Protein AF-A0A9X9XGT4-F1 (afdb_monomer_lite)

Organism: NCBI:txid1346889

Foldseek 3Di:
DDDDDPPPPPPPPPQPPLDDCPVLVVLLVVLLVFFDCVDPLNVLLVVLLVVLRVLSVCLCVPLVVVLLVLLCVLCVVLVHHRDPGDCSLVVSVVSCVVPVVSCVVCVVSNVVSVVSVVVSVVSNVSSVVSSVSSSVSSNVGHTDD

Secondary structure (DSSP, 8-state):
---------------------HHHHHHHHHHHTTB-TTSHHHHHHHHHHHHHHHHHHHIIIIIIHHHHHHHHHHHHHTTPPP-SSS-HHHHHHHHHHH-HHHHHHHHHHHHHHHHHHHHHHHHHHHHHHHHHHHHHHHHTSPBP-

Radius of gyration: 21.87 Å; chains: 1; bounding box: 45×56×58 Å

Structure (mmCIF, N/CA/C/O backbone):
data_AF-A0A9X9XGT4-F1
#
_entry.id   AF-A0A9X9XGT4-F1
#
loop_
_atom_site.group_PDB
_atom_site.id
_atom_site.type_symbol
_atom_site.label_atom_id
_atom_site.label_alt_id
_atom_site.label_comp_id
_atom_site.label_asym_id
_atom_site.label_entity_id
_atom_site.label_seq_id
_atom_site.pdbx_PDB_ins_code
_atom_site.Cartn_x
_atom_site.Cartn_y
_atom_site.Cartn_z
_atom_site.occupancy
_atom_site.B_iso_or_equiv
_atom_site.auth_seq_id
_atom_site.auth_comp_id
_atom_site.auth_asym_id
_atom_site.auth_atom_id
_atom_site.pdbx_PDB_model_num
ATOM 1 N N . MET A 1 1 ? 15.028 -49.772 -14.591 1.00 36.41 1 MET A N 1
ATOM 2 C CA . MET A 1 1 ? 15.408 -48.370 -14.890 1.00 36.41 1 MET A CA 1
ATOM 3 C C . MET A 1 1 ? 14.173 -47.518 -14.612 1.00 36.41 1 MET A C 1
ATOM 5 O O . MET A 1 1 ? 13.187 -47.740 -15.287 1.00 36.41 1 MET A O 1
ATOM 9 N N . ARG A 1 2 ? 14.030 -46.801 -13.481 1.00 37.19 2 ARG A N 1
ATOM 10 C CA . ARG A 1 2 ? 14.696 -45.523 -13.116 1.00 37.19 2 ARG A CA 1
ATOM 11 C C . ARG A 1 2 ? 14.614 -44.549 -14.298 1.00 37.19 2 ARG A C 1
ATOM 13 O O . ARG A 1 2 ? 15.338 -44.771 -15.25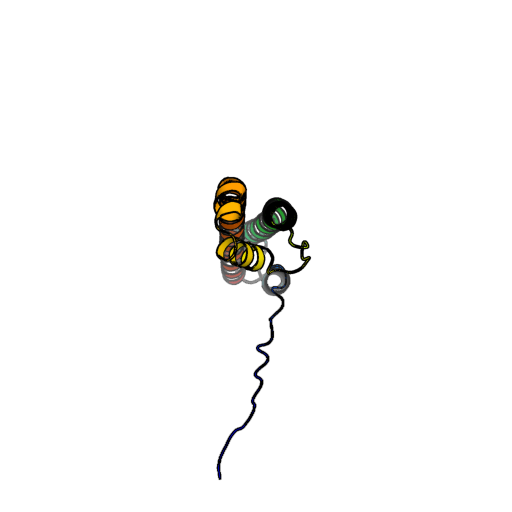6 1.00 37.19 2 ARG A O 1
ATOM 20 N N . ILE A 1 3 ? 13.670 -43.600 -14.330 1.00 43.81 3 ILE A N 1
ATOM 21 C CA . ILE A 1 3 ? 13.773 -42.176 -13.885 1.00 43.81 3 ILE A CA 1
ATOM 22 C C . ILE A 1 3 ? 12.860 -41.407 -14.887 1.00 43.81 3 ILE A C 1
ATOM 24 O O . ILE A 1 3 ? 12.838 -41.804 -16.042 1.00 43.81 3 ILE A O 1
ATOM 28 N N . LEU A 1 4 ? 12.072 -40.361 -14.628 1.00 42.94 4 LEU A N 1
ATOM 29 C CA . LEU A 1 4 ? 11.841 -39.505 -13.476 1.00 42.94 4 LEU A CA 1
ATOM 30 C C . LEU A 1 4 ? 10.400 -38.958 -13.552 1.00 42.94 4 LEU A C 1
ATOM 32 O O . LEU A 1 4 ? 9.879 -38.643 -14.619 1.00 42.94 4 LEU A O 1
ATOM 36 N N . LEU A 1 5 ? 9.827 -38.802 -12.371 1.00 45.22 5 LEU A N 1
ATOM 37 C CA . LEU A 1 5 ? 8.665 -38.011 -12.002 1.00 45.22 5 LEU A CA 1
ATOM 38 C C . LEU A 1 5 ? 8.818 -36.557 -12.519 1.00 45.22 5 LEU A C 1
ATOM 40 O O . LEU A 1 5 ? 9.689 -35.834 -12.040 1.00 45.22 5 LEU A O 1
ATOM 44 N N . ALA A 1 6 ? 7.990 -36.107 -13.465 1.00 43.81 6 ALA A N 1
ATOM 45 C CA . ALA A 1 6 ? 7.871 -34.684 -13.793 1.00 43.81 6 ALA A CA 1
ATOM 46 C C . ALA A 1 6 ? 6.763 -34.071 -12.929 1.00 43.81 6 ALA A C 1
ATOM 48 O O . ALA A 1 6 ? 5.636 -33.856 -13.370 1.00 43.81 6 ALA A O 1
ATOM 49 N N . VAL A 1 7 ? 7.093 -33.826 -11.659 1.00 42.88 7 VAL A N 1
ATOM 50 C CA . VAL A 1 7 ? 6.334 -32.906 -10.811 1.00 42.88 7 VAL A CA 1
ATOM 51 C C . VAL A 1 7 ? 6.603 -31.506 -11.350 1.00 42.88 7 VAL A C 1
ATOM 53 O O . VAL A 1 7 ? 7.543 -30.835 -10.933 1.00 42.88 7 VAL A O 1
ATOM 56 N N . LEU A 1 8 ? 5.788 -31.060 -12.305 1.00 42.78 8 LEU A N 1
ATOM 57 C CA . LEU A 1 8 ? 5.610 -29.631 -12.519 1.00 42.78 8 LEU A CA 1
ATOM 58 C C . LEU A 1 8 ? 4.807 -29.104 -11.329 1.00 42.78 8 LEU A C 1
ATOM 60 O O . LEU A 1 8 ? 3.582 -29.021 -11.355 1.00 42.78 8 LEU A O 1
ATOM 64 N N . MET A 1 9 ? 5.530 -28.758 -10.263 1.00 39.59 9 MET A N 1
ATOM 65 C CA . MET A 1 9 ? 5.089 -27.723 -9.343 1.00 39.59 9 MET A CA 1
ATOM 66 C C . MET A 1 9 ? 5.044 -26.416 -10.131 1.00 39.59 9 MET A C 1
ATOM 68 O O . MET A 1 9 ? 5.988 -25.630 -10.131 1.00 39.59 9 MET A O 1
ATOM 72 N N . SER A 1 10 ? 3.934 -26.180 -10.822 1.00 37.47 10 SER A N 1
ATOM 73 C CA . SER A 1 10 ? 3.464 -24.826 -11.061 1.00 37.47 10 SER A CA 1
ATOM 74 C C . SER A 1 10 ? 3.192 -24.231 -9.685 1.00 37.47 10 SER A C 1
ATOM 76 O O . SER A 1 10 ? 2.110 -24.415 -9.125 1.00 37.47 10 SER A O 1
ATOM 78 N N . LEU A 1 11 ? 4.224 -23.591 -9.116 1.00 40.91 11 LEU A N 1
ATOM 79 C CA . LEU A 1 11 ? 4.059 -22.640 -8.030 1.00 40.91 11 LEU A CA 1
ATOM 80 C C . LEU A 1 11 ? 2.880 -21.766 -8.426 1.00 40.91 11 LEU A C 1
ATOM 82 O O . LEU A 1 11 ? 2.917 -21.099 -9.462 1.00 40.91 11 LEU A O 1
ATOM 86 N N . ALA A 1 12 ? 1.828 -21.826 -7.617 1.00 37.16 12 ALA A N 1
ATOM 87 C CA . ALA A 1 12 ? 0.769 -20.853 -7.656 1.00 37.16 12 ALA A CA 1
ATOM 88 C C . ALA A 1 12 ? 1.449 -19.484 -7.602 1.00 37.16 12 ALA A C 1
ATOM 90 O O . ALA A 1 12 ? 2.007 -19.096 -6.574 1.00 37.16 12 ALA A O 1
ATOM 91 N N . ALA A 1 13 ? 1.457 -18.782 -8.733 1.00 36.50 13 ALA A N 1
ATOM 92 C CA . ALA A 1 13 ? 1.607 -17.347 -8.738 1.00 36.50 13 ALA A CA 1
ATOM 93 C C . ALA A 1 13 ? 0.392 -16.851 -7.961 1.00 36.50 13 ALA A C 1
ATOM 95 O O . ALA A 1 13 ? -0.686 -16.689 -8.530 1.00 36.50 13 ALA A O 1
ATOM 96 N N . VAL A 1 14 ? 0.539 -16.748 -6.636 1.00 36.25 14 VAL A N 1
ATOM 97 C CA . VAL A 1 14 ? -0.423 -16.055 -5.794 1.00 36.25 14 VAL A CA 1
ATOM 98 C C . VAL A 1 14 ? -0.548 -14.700 -6.467 1.00 36.25 14 VAL A C 1
ATOM 100 O O . VAL A 1 14 ? 0.472 -14.008 -6.586 1.00 36.25 14 VAL A O 1
ATOM 103 N N . PRO A 1 15 ? -1.721 -14.349 -7.026 1.00 37.28 15 PRO A N 1
ATOM 104 C CA . PRO A 1 15 ? -1.895 -12.993 -7.481 1.00 37.28 15 PRO A CA 1
ATOM 105 C C . PRO A 1 15 ? -1.577 -12.161 -6.248 1.00 37.28 15 PRO A C 1
ATOM 107 O O . PRO A 1 15 ? -2.169 -12.382 -5.191 1.00 37.28 15 PRO A O 1
ATOM 110 N N . ALA A 1 16 ? -0.582 -11.282 -6.349 1.00 45.34 16 ALA A N 1
ATOM 111 C CA . ALA A 1 16 ? -0.457 -10.189 -5.409 1.00 45.34 16 ALA A CA 1
ATOM 112 C C . ALA A 1 16 ? -1.728 -9.363 -5.621 1.00 45.34 16 ALA A C 1
ATOM 114 O O . ALA A 1 16 ? -1.760 -8.442 -6.437 1.00 45.34 16 ALA A O 1
ATOM 115 N N . LEU A 1 17 ? -2.819 -9.819 -4.995 1.00 46.31 17 LEU A N 1
ATOM 116 C CA . LEU A 1 17 ? -3.983 -9.016 -4.711 1.00 46.31 17 LEU A CA 1
ATOM 117 C C . LEU A 1 17 ? -3.383 -7.756 -4.110 1.00 46.31 17 LEU A C 1
ATOM 119 O O . LEU A 1 17 ? -2.529 -7.848 -3.223 1.00 46.31 17 LEU A O 1
ATOM 123 N N . ALA A 1 18 ? -3.715 -6.616 -4.711 1.00 58.84 18 ALA A N 1
ATOM 124 C CA . ALA A 1 18 ? -3.396 -5.327 -4.128 1.00 58.84 18 ALA A CA 1
ATOM 125 C C . ALA A 1 18 ? -3.689 -5.436 -2.627 1.00 58.84 18 ALA A C 1
ATOM 127 O O . ALA A 1 18 ? -4.733 -5.981 -2.259 1.00 58.84 18 ALA A O 1
ATOM 128 N N . HIS A 1 19 ? -2.699 -5.107 -1.797 1.00 68.44 19 HIS A N 1
ATOM 129 C CA . HIS A 1 19 ? -2.842 -5.244 -0.357 1.00 68.44 19 HIS A CA 1
ATOM 130 C C . HIS A 1 19 ? -4.081 -4.439 0.028 1.00 68.44 19 HIS A C 1
ATOM 132 O O . HIS A 1 19 ? -4.121 -3.243 -0.223 1.00 68.44 19 HIS A O 1
ATOM 138 N N . ASP A 1 20 ? -5.104 -5.087 0.579 1.00 79.44 20 ASP A N 1
ATOM 139 C CA . ASP A 1 20 ? -6.283 -4.405 1.096 1.00 79.44 20 ASP A CA 1
ATOM 140 C C . ASP A 1 20 ? -6.482 -4.770 2.567 1.00 79.44 20 ASP A C 1
ATOM 142 O O . ASP A 1 20 ? -6.004 -5.798 3.041 1.00 79.44 20 ASP A O 1
ATOM 146 N N . PHE A 1 21 ? -7.151 -3.889 3.309 1.00 91.44 21 PHE A N 1
ATOM 147 C CA . PHE A 1 21 ? -7.435 -4.109 4.727 1.00 91.44 21 PHE A CA 1
ATOM 148 C C . PHE A 1 21 ? -8.813 -4.731 4.962 1.00 91.44 21 PHE A C 1
ATOM 150 O O . PHE A 1 21 ? -9.383 -4.564 6.040 1.00 91.44 21 PHE A O 1
ATOM 157 N N . VAL A 1 22 ? -9.417 -5.403 3.975 1.00 91.69 22 VAL A N 1
ATOM 158 C CA . VAL A 1 22 ? -10.810 -5.871 4.099 1.00 91.69 22 VAL A CA 1
ATOM 159 C C . VAL A 1 22 ? -10.964 -6.830 5.284 1.00 91.69 22 VAL A C 1
ATOM 161 O O . VAL A 1 22 ? -11.906 -6.699 6.073 1.00 91.69 22 VAL A O 1
ATOM 164 N N . ALA A 1 23 ? -10.020 -7.757 5.455 1.00 92.06 23 ALA A N 1
ATOM 165 C CA . ALA A 1 23 ? -10.032 -8.713 6.559 1.00 92.06 23 ALA A CA 1
ATOM 166 C C . ALA A 1 23 ? -9.797 -8.032 7.920 1.00 92.06 23 ALA A C 1
ATOM 168 O O . ALA A 1 23 ? -10.507 -8.307 8.893 1.00 92.06 23 ALA A O 1
ATOM 169 N N . GLU A 1 24 ? -8.835 -7.114 7.994 1.00 95.00 24 GLU A N 1
ATOM 170 C CA . GLU A 1 24 ? -8.488 -6.359 9.196 1.00 95.00 24 GLU A CA 1
ATOM 171 C C . GLU A 1 24 ? -9.630 -5.444 9.633 1.00 95.00 24 GLU A C 1
ATOM 173 O O . GLU A 1 24 ? -9.943 -5.387 10.820 1.00 95.00 24 GLU A O 1
ATOM 178 N N . ILE A 1 25 ? -10.301 -4.779 8.691 1.00 95.06 25 ILE A N 1
ATOM 179 C CA . ILE A 1 25 ? -11.468 -3.931 8.955 1.00 95.06 25 ILE A CA 1
ATOM 180 C C . ILE A 1 25 ? -12.632 -4.779 9.466 1.00 95.06 25 ILE A C 1
ATOM 182 O O . ILE A 1 25 ? -13.283 -4.404 10.444 1.00 95.06 25 ILE A O 1
ATOM 186 N N . ALA A 1 26 ? -12.891 -5.940 8.855 1.00 96.38 26 ALA A N 1
ATOM 187 C CA . ALA A 1 26 ? -13.925 -6.854 9.334 1.00 96.38 26 ALA A CA 1
ATOM 188 C C . ALA A 1 26 ? -13.648 -7.292 10.782 1.00 96.38 26 ALA A C 1
ATOM 190 O O . ALA A 1 26 ? -14.539 -7.216 11.634 1.00 96.38 26 ALA A O 1
ATOM 191 N N . ARG A 1 27 ? -12.397 -7.661 11.088 1.00 96.62 27 ARG A N 1
ATOM 192 C CA . ARG A 1 27 ? -11.961 -8.007 12.447 1.00 96.62 27 ARG A CA 1
ATOM 193 C C . ARG A 1 27 ? -12.086 -6.824 13.408 1.00 96.62 27 ARG A C 1
ATOM 195 O O . ARG A 1 27 ? -12.603 -6.991 14.511 1.00 96.62 27 ARG A O 1
ATOM 202 N N . PHE A 1 28 ? -11.655 -5.634 12.997 1.00 97.44 28 PHE A N 1
ATOM 203 C CA . PHE A 1 28 ? -11.761 -4.414 13.793 1.00 97.44 28 PHE A CA 1
ATOM 204 C C . PHE A 1 28 ? -13.216 -4.153 14.186 1.00 97.44 28 PHE A C 1
ATOM 206 O O . PHE A 1 28 ? -13.516 -3.975 15.365 1.00 97.44 28 PHE A O 1
ATOM 213 N N . ASN A 1 29 ? -14.133 -4.209 13.217 1.00 96.31 29 ASN A N 1
ATOM 214 C CA . ASN A 1 29 ? -15.563 -3.992 13.434 1.00 96.31 29 ASN A CA 1
ATOM 215 C C . ASN A 1 29 ? -16.181 -5.059 14.343 1.00 96.31 29 ASN A C 1
ATOM 217 O O . ASN A 1 29 ? -16.993 -4.738 15.214 1.00 96.31 29 ASN A O 1
ATOM 221 N N . GLN A 1 30 ? -15.770 -6.319 14.181 1.00 97.00 30 GLN A N 1
ATOM 222 C CA . GLN A 1 30 ? -16.205 -7.412 15.043 1.00 97.00 30 GLN A CA 1
ATOM 223 C C . GLN A 1 30 ? -15.806 -7.171 16.506 1.00 97.00 30 GLN A C 1
ATOM 225 O O . GLN A 1 30 ? -16.634 -7.336 17.401 1.00 97.00 30 GLN A O 1
ATOM 230 N N . ILE A 1 31 ? -14.561 -6.759 16.760 1.00 96.56 31 ILE A N 1
ATOM 231 C CA . ILE A 1 31 ? -14.079 -6.475 18.119 1.00 96.56 31 ILE A CA 1
ATOM 232 C C . ILE A 1 31 ? -14.779 -5.231 18.668 1.00 96.56 31 ILE A C 1
ATOM 234 O O . ILE A 1 31 ? -15.296 -5.262 19.782 1.00 96.56 31 ILE A O 1
ATOM 238 N N . ALA A 1 32 ? -14.858 -4.164 17.871 1.00 95.06 32 ALA A N 1
ATOM 239 C CA . ALA A 1 32 ? -15.490 -2.900 18.234 1.00 95.06 32 ALA A CA 1
ATOM 240 C C . ALA A 1 32 ? -16.942 -3.075 18.719 1.00 95.06 32 ALA A C 1
ATOM 242 O O . ALA A 1 32 ? -17.369 -2.382 19.641 1.00 95.06 32 ALA A O 1
ATOM 243 N N . ALA A 1 33 ? -17.692 -4.039 18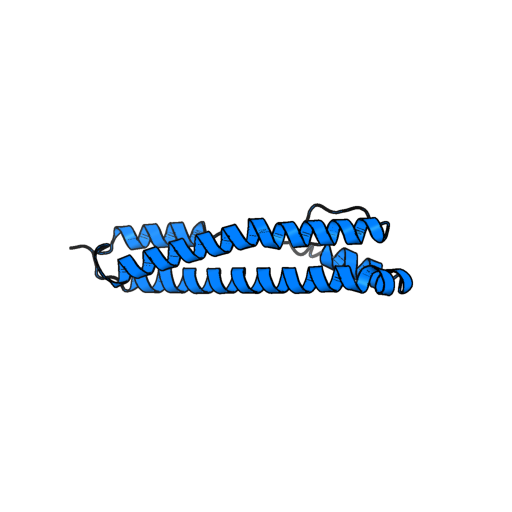.173 1.00 95.94 33 ALA A N 1
ATOM 244 C CA . ALA A 1 33 ? -19.064 -4.320 18.598 1.00 95.94 33 ALA A CA 1
ATOM 245 C C . ALA A 1 33 ? -19.193 -4.666 20.099 1.00 95.94 33 ALA A C 1
ATOM 247 O O . ALA A 1 33 ? -20.210 -4.334 20.718 1.00 95.94 33 ALA A O 1
ATOM 248 N N . ALA A 1 34 ? -18.160 -5.282 20.684 1.00 95.56 34 ALA A N 1
ATOM 249 C CA . ALA A 1 34 ? -18.120 -5.735 22.077 1.00 95.56 34 ALA A CA 1
ATOM 250 C C . ALA A 1 34 ? -17.382 -4.774 23.033 1.00 95.56 34 ALA A C 1
ATOM 252 O O . ALA A 1 34 ? -17.226 -5.076 24.220 1.00 95.56 34 ALA A O 1
ATOM 253 N N . ARG A 1 35 ? -16.906 -3.624 22.542 1.00 95.88 35 ARG A N 1
ATOM 254 C CA . ARG A 1 35 ? -16.046 -2.697 23.294 1.00 95.88 35 ARG A CA 1
ATOM 255 C C . ARG A 1 35 ? -16.734 -1.363 23.554 1.00 95.88 35 ARG A C 1
ATOM 257 O O . ARG A 1 35 ? -17.646 -0.960 22.833 1.00 95.88 35 ARG A O 1
ATOM 264 N N . ASP A 1 36 ? -16.288 -0.666 24.593 1.00 95.50 36 ASP A N 1
ATOM 265 C CA . ASP A 1 36 ? -16.679 0.718 24.837 1.00 95.50 36 ASP A CA 1
ATOM 266 C C . ASP A 1 36 ? -15.959 1.648 23.850 1.00 95.50 36 ASP A C 1
ATOM 268 O O . ASP A 1 36 ? -14.780 1.984 24.004 1.00 95.50 36 ASP A O 1
ATOM 272 N N . LEU A 1 37 ? -16.703 2.077 22.831 1.00 93.50 37 LEU A N 1
ATOM 273 C CA . LEU A 1 37 ? -16.218 2.945 21.757 1.00 93.50 37 LEU A CA 1
ATOM 274 C C . LEU A 1 37 ? -15.944 4.386 22.196 1.00 93.50 37 LEU A C 1
ATOM 276 O O . LEU A 1 37 ? -15.381 5.153 21.419 1.00 93.50 37 LEU A O 1
ATOM 280 N N . THR A 1 38 ? -16.332 4.758 23.417 1.00 94.25 38 THR A N 1
ATOM 281 C CA . THR A 1 38 ? -16.035 6.078 23.988 1.00 94.25 38 THR A CA 1
ATOM 282 C C . THR A 1 38 ? -14.709 6.103 24.745 1.00 94.25 38 THR A C 1
ATOM 284 O O . THR A 1 38 ? -14.185 7.178 25.038 1.00 94.25 38 THR A O 1
ATOM 287 N N . SER A 1 39 ? -14.129 4.928 25.020 1.00 96.38 39 SER A N 1
ATOM 288 C CA . SER A 1 39 ? -12.812 4.822 25.641 1.00 96.38 39 SER A CA 1
ATOM 289 C C . SER A 1 39 ? -11.723 5.450 24.768 1.00 96.38 39 SER A C 1
ATOM 291 O O . SER A 1 39 ? -11.759 5.382 23.536 1.00 96.38 39 SER A O 1
ATOM 293 N N . GLN A 1 40 ? -10.702 6.022 25.411 1.00 96.50 40 GLN A N 1
ATOM 294 C CA . GLN A 1 40 ? -9.567 6.620 24.706 1.00 96.50 40 GLN A CA 1
ATOM 295 C C . GLN A 1 40 ? -8.889 5.605 23.773 1.00 96.50 40 GLN A C 1
ATOM 297 O O . GLN A 1 40 ? -8.510 5.960 22.661 1.00 96.50 40 GLN A O 1
ATOM 302 N N . GLN A 1 41 ? -8.786 4.342 24.195 1.00 95.50 41 GLN A N 1
ATOM 303 C CA . GLN A 1 41 ? -8.231 3.249 23.400 1.00 95.50 41 GLN A CA 1
ATOM 304 C C . GLN A 1 41 ? -9.039 3.018 22.121 1.00 95.50 41 GLN A C 1
ATOM 306 O O . GLN A 1 41 ? -8.455 2.983 21.043 1.00 95.50 41 GLN A O 1
ATOM 311 N N . ALA A 1 42 ? -10.369 2.915 22.212 1.00 96.19 42 ALA A N 1
ATOM 312 C CA . ALA A 1 42 ? -11.213 2.678 21.043 1.00 96.19 42 ALA A CA 1
ATOM 313 C C . ALA A 1 42 ? -11.227 3.872 20.073 1.00 96.19 42 ALA A C 1
ATOM 315 O O . ALA A 1 42 ? -11.198 3.677 18.856 1.00 96.19 42 ALA A O 1
ATOM 316 N N . VAL A 1 43 ? -11.213 5.103 20.595 1.00 97.38 43 VAL A N 1
ATOM 317 C CA . VAL A 1 43 ? -11.114 6.318 19.771 1.00 97.38 43 VAL A CA 1
ATOM 318 C C . VAL A 1 43 ? -9.780 6.359 19.025 1.00 97.38 43 VAL A C 1
ATOM 320 O O . VAL A 1 43 ? -9.765 6.574 17.813 1.00 97.38 43 VAL A O 1
ATOM 323 N N . GLN A 1 44 ? -8.663 6.108 19.715 1.00 97.44 44 GLN A N 1
ATOM 324 C CA . GLN A 1 44 ? -7.343 6.074 19.078 1.00 97.44 44 GLN A CA 1
ATOM 325 C C . GLN A 1 44 ? -7.240 4.944 18.056 1.00 97.44 44 GLN A C 1
ATOM 327 O O . GLN A 1 44 ? -6.795 5.190 16.939 1.00 97.44 44 GLN A O 1
ATOM 332 N N . ALA A 1 45 ? -7.733 3.748 18.388 1.00 97.38 45 ALA A N 1
ATOM 333 C CA . ALA A 1 45 ? -7.776 2.605 17.483 1.00 97.38 45 ALA A CA 1
ATOM 334 C C . ALA A 1 45 ? -8.490 2.944 16.167 1.00 97.38 45 ALA A C 1
ATOM 336 O O . ALA A 1 45 ? -7.996 2.639 15.082 1.00 97.38 45 ALA A O 1
ATOM 337 N N . ARG A 1 46 ? -9.636 3.628 16.255 1.00 96.94 46 ARG A N 1
ATOM 338 C CA . ARG A 1 46 ? -10.408 4.041 15.083 1.00 96.94 46 ARG A CA 1
ATOM 339 C C . ARG A 1 46 ? -9.663 5.070 14.236 1.00 96.94 46 ARG A C 1
ATOM 341 O O . ARG A 1 46 ? -9.558 4.880 13.030 1.00 96.94 46 ARG A O 1
ATOM 348 N N . ILE A 1 47 ? -9.097 6.105 14.857 1.00 97.50 47 ILE A N 1
ATOM 349 C CA . ILE A 1 47 ? -8.296 7.117 14.147 1.00 97.50 47 ILE A CA 1
ATOM 350 C C . ILE A 1 47 ? -7.112 6.459 13.427 1.00 97.50 47 ILE A C 1
ATOM 352 O O . ILE A 1 47 ? -6.805 6.806 12.287 1.00 97.50 47 ILE A O 1
ATOM 356 N N . LEU A 1 48 ? -6.437 5.512 14.080 1.00 96.94 48 LEU A N 1
ATOM 357 C CA . LEU A 1 48 ? -5.287 4.814 13.510 1.00 96.94 48 LEU A CA 1
ATOM 358 C C . LEU A 1 48 ? -5.691 3.926 12.322 1.00 96.94 48 LEU A C 1
ATOM 360 O O . LEU A 1 48 ? -5.014 3.952 11.297 1.00 96.94 48 LEU A O 1
ATOM 364 N N . SER A 1 49 ? -6.819 3.215 12.432 1.00 97.12 49 SER A N 1
ATOM 365 C CA . SER A 1 49 ? -7.395 2.416 11.342 1.00 97.12 49 SER A CA 1
ATOM 366 C C . SER A 1 49 ? -7.792 3.279 10.139 1.00 97.12 49 SER A C 1
ATOM 368 O O . SER A 1 49 ? -7.433 2.955 9.008 1.00 97.12 49 SER A O 1
ATOM 370 N N . GLU A 1 50 ? -8.468 4.409 10.366 1.00 95.75 50 GLU A N 1
ATOM 371 C CA . GLU A 1 50 ? -8.858 5.351 9.305 1.00 95.75 50 GLU A CA 1
ATOM 372 C C . GLU A 1 50 ? -7.624 5.944 8.601 1.00 95.75 50 GLU A C 1
ATOM 374 O O . GLU A 1 50 ? -7.578 6.029 7.374 1.00 95.75 50 GLU A O 1
ATOM 379 N N . ARG A 1 51 ? -6.576 6.295 9.360 1.00 95.00 51 ARG A N 1
ATOM 380 C CA . ARG A 1 51 ? -5.305 6.780 8.794 1.00 95.00 51 ARG A CA 1
ATOM 381 C C . ARG A 1 51 ? -4.579 5.715 7.982 1.00 95.00 51 ARG A C 1
ATOM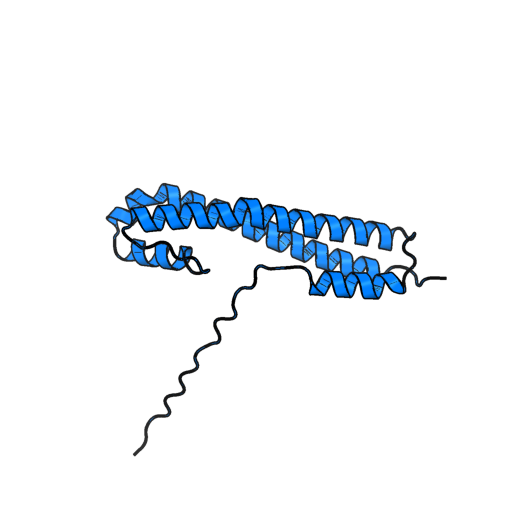 383 O O . ARG A 1 51 ? -4.055 6.043 6.924 1.00 95.00 51 ARG A O 1
ATOM 390 N N . ALA A 1 52 ? -4.535 4.475 8.468 1.00 95.38 52 ALA A N 1
ATOM 391 C CA . ALA A 1 52 ? -3.917 3.366 7.747 1.00 95.38 52 ALA A CA 1
ATOM 392 C C . ALA A 1 52 ? -4.604 3.139 6.392 1.00 95.38 52 ALA A C 1
ATOM 394 O O . ALA A 1 52 ? -3.928 3.035 5.374 1.00 95.38 52 ALA A O 1
ATOM 395 N N . GLN A 1 53 ? -5.941 3.141 6.369 1.00 93.81 53 GLN A N 1
ATOM 396 C CA . GLN A 1 53 ? -6.722 3.009 5.135 1.00 93.81 53 GLN A CA 1
ATOM 397 C C . GLN A 1 53 ? -6.433 4.151 4.150 1.00 93.81 53 GLN A C 1
ATOM 399 O O . GLN A 1 53 ? -6.135 3.894 2.987 1.00 93.81 53 GLN A O 1
ATOM 404 N N . ALA A 1 54 ? -6.452 5.401 4.623 1.00 92.12 54 ALA A N 1
ATOM 405 C CA . ALA A 1 54 ? -6.202 6.564 3.773 1.00 92.12 54 ALA A CA 1
ATOM 406 C C . ALA A 1 54 ? -4.768 6.603 3.209 1.00 92.12 54 ALA A C 1
ATOM 408 O O . ALA A 1 54 ? -4.565 6.977 2.053 1.00 92.12 54 ALA A O 1
ATOM 409 N N . GLU A 1 55 ? -3.763 6.223 4.007 1.00 91.50 55 GLU A N 1
ATOM 410 C CA . GLU A 1 55 ? -2.369 6.158 3.549 1.00 91.50 55 GLU A CA 1
ATOM 411 C C . GLU A 1 55 ? -2.174 5.090 2.470 1.00 91.50 55 GLU A C 1
ATOM 413 O O . GLU A 1 55 ? -1.522 5.368 1.459 1.00 91.50 55 GLU A O 1
ATOM 418 N N . LEU A 1 56 ? -2.777 3.912 2.646 1.00 90.88 56 LEU A N 1
ATOM 419 C CA . LEU A 1 56 ? -2.719 2.834 1.665 1.00 90.88 56 LEU A CA 1
ATOM 420 C C . LEU A 1 56 ? -3.419 3.228 0.358 1.00 90.88 56 LEU A C 1
ATOM 422 O O . LEU A 1 56 ? -2.806 3.147 -0.705 1.00 90.88 56 LEU A O 1
ATOM 426 N N . GLU A 1 57 ? -4.640 3.765 0.424 1.00 89.75 57 GLU A N 1
ATOM 427 C CA . GLU A 1 57 ? -5.380 4.226 -0.760 1.00 89.75 57 GLU A CA 1
ATOM 428 C C . GLU A 1 57 ? -4.604 5.307 -1.533 1.00 89.75 57 GLU A C 1
ATOM 430 O O . GLU A 1 57 ? -4.507 5.283 -2.769 1.00 89.75 57 GLU A O 1
ATOM 435 N N . GLN A 1 58 ? -3.985 6.249 -0.811 1.00 87.06 58 GLN A N 1
ATOM 436 C CA . GLN A 1 58 ? -3.133 7.265 -1.417 1.00 87.06 58 GLN A CA 1
ATOM 437 C C . GLN A 1 58 ? -1.891 6.645 -2.077 1.00 87.06 58 GLN A C 1
ATOM 439 O O . GLN A 1 58 ? -1.511 7.069 -3.177 1.00 87.06 58 GLN A O 1
ATOM 444 N N . ALA A 1 59 ? -1.242 5.679 -1.422 1.00 87.38 59 ALA A N 1
ATOM 445 C CA . ALA A 1 59 ? -0.060 5.002 -1.944 1.00 87.38 59 ALA A CA 1
ATOM 446 C C . ALA A 1 59 ? -0.387 4.219 -3.224 1.00 87.38 59 ALA A C 1
ATOM 448 O O . ALA A 1 59 ? 0.331 4.343 -4.221 1.00 87.38 59 ALA A O 1
ATOM 449 N N . GLU A 1 60 ? -1.500 3.488 -3.242 1.00 86.69 60 GLU A N 1
ATOM 450 C CA . GLU A 1 60 ? -1.958 2.740 -4.413 1.00 86.69 60 GLU A CA 1
ATOM 451 C C . GLU A 1 60 ? -2.333 3.664 -5.574 1.00 86.69 60 GLU A C 1
ATOM 453 O O . GLU A 1 60 ? -1.860 3.497 -6.702 1.00 86.69 60 GLU A O 1
ATOM 458 N N . THR A 1 61 ? -3.119 4.703 -5.302 1.00 85.75 61 THR A N 1
ATOM 459 C CA . THR A 1 61 ? -3.605 5.594 -6.360 1.00 85.75 61 THR A CA 1
ATOM 460 C C . THR A 1 61 ? -2.481 6.441 -6.954 1.00 85.75 61 THR A C 1
ATOM 462 O O . THR A 1 61 ? -2.443 6.667 -8.161 1.00 85.75 61 THR A O 1
ATOM 465 N N . ARG A 1 62 ? -1.543 6.939 -6.140 1.00 88.50 62 ARG A N 1
ATOM 466 C CA . ARG A 1 62 ? -0.520 7.881 -6.626 1.00 88.50 62 ARG A CA 1
ATOM 467 C C . ARG A 1 62 ? 0.794 7.211 -6.980 1.00 88.50 62 ARG A C 1
ATOM 469 O O . ARG A 1 62 ? 1.367 7.521 -8.021 1.00 88.50 62 ARG A O 1
ATOM 476 N N . LEU A 1 63 ? 1.301 6.339 -6.115 1.00 89.12 63 LEU A N 1
ATOM 477 C CA . LEU A 1 63 ? 2.650 5.799 -6.263 1.00 89.12 63 LEU A CA 1
ATOM 478 C C . LEU A 1 63 ? 2.641 4.523 -7.092 1.00 89.12 63 LEU A C 1
ATOM 480 O O . LEU A 1 63 ? 3.403 4.440 -8.052 1.00 89.12 63 LEU A O 1
ATOM 484 N N . LEU A 1 64 ? 1.748 3.573 -6.804 1.00 87.00 64 LEU A N 1
ATOM 485 C CA . LEU A 1 64 ? 1.680 2.327 -7.573 1.00 87.00 64 LEU A CA 1
ATOM 486 C C . LEU A 1 64 ? 1.293 2.589 -9.037 1.00 87.00 64 LEU A C 1
ATOM 488 O O . LEU A 1 64 ? 1.930 2.048 -9.944 1.00 87.00 64 LEU A O 1
ATOM 492 N N . LEU A 1 65 ? 0.322 3.475 -9.295 1.00 87.81 65 LEU A N 1
ATOM 493 C CA . LEU A 1 65 ? -0.001 3.884 -10.669 1.00 87.81 65 LEU A CA 1
ATOM 494 C C . LEU A 1 65 ? 1.165 4.607 -11.355 1.00 87.81 65 LEU A C 1
ATOM 496 O O . LEU A 1 65 ? 1.425 4.350 -12.533 1.00 87.81 65 LEU A O 1
ATOM 500 N N . ARG A 1 66 ? 1.915 5.457 -10.638 1.00 90.19 66 ARG A N 1
ATOM 501 C CA . ARG A 1 66 ? 3.111 6.108 -11.195 1.00 90.19 66 ARG A CA 1
ATOM 502 C C . ARG A 1 66 ? 4.197 5.091 -11.536 1.00 90.19 66 ARG A C 1
ATOM 504 O O . ARG A 1 66 ? 4.727 5.145 -12.642 1.00 90.19 66 ARG A O 1
ATOM 511 N N . VAL A 1 67 ? 4.476 4.133 -10.650 1.00 88.81 67 VAL A N 1
ATOM 512 C CA . VAL A 1 67 ? 5.410 3.024 -10.907 1.00 88.81 67 VAL A CA 1
ATOM 513 C C . VAL A 1 67 ? 4.999 2.269 -12.169 1.00 88.81 67 VAL A C 1
ATOM 515 O O . VAL A 1 67 ? 5.827 2.084 -13.060 1.00 88.81 67 VAL A O 1
ATOM 518 N N . ARG A 1 68 ? 3.721 1.892 -12.299 1.00 87.81 68 ARG A N 1
ATOM 519 C CA . ARG A 1 68 ? 3.200 1.213 -13.499 1.00 87.81 68 ARG A CA 1
ATOM 520 C C . ARG A 1 68 ? 3.362 2.063 -14.758 1.00 87.81 68 ARG A C 1
ATOM 522 O O . ARG A 1 68 ? 3.813 1.555 -15.781 1.00 87.81 68 ARG A O 1
ATOM 529 N N . SER A 1 69 ? 3.044 3.355 -14.689 1.00 89.94 69 SER A N 1
ATOM 530 C CA . SER A 1 69 ? 3.182 4.278 -15.821 1.00 89.94 69 SER A CA 1
ATOM 531 C C . SER A 1 69 ? 4.632 4.391 -16.295 1.00 89.94 69 SER A C 1
ATOM 533 O O . SER A 1 69 ? 4.904 4.186 -17.478 1.00 89.94 69 SER A O 1
ATOM 535 N N . LEU A 1 70 ? 5.565 4.661 -15.376 1.00 91.06 70 LEU A N 1
ATOM 536 C CA . LEU A 1 70 ? 6.991 4.800 -15.685 1.00 91.06 70 LEU A CA 1
ATOM 537 C C . LEU A 1 70 ? 7.576 3.488 -16.215 1.00 91.06 70 LEU A C 1
ATOM 539 O O . LEU A 1 70 ? 8.329 3.488 -17.184 1.00 91.06 70 LEU A O 1
ATOM 543 N N . THR A 1 71 ? 7.181 2.354 -15.634 1.00 88.56 71 THR A N 1
ATOM 544 C CA . THR A 1 71 ? 7.653 1.040 -16.087 1.00 88.56 71 THR A CA 1
ATOM 545 C C . THR A 1 71 ? 7.132 0.717 -17.488 1.00 88.56 71 THR A C 1
ATOM 547 O O . THR A 1 71 ? 7.890 0.263 -18.340 1.00 88.56 71 THR A O 1
ATOM 550 N N . ASN A 1 72 ? 5.869 1.034 -17.785 1.00 89.56 72 ASN A N 1
ATOM 551 C CA . ASN A 1 72 ? 5.298 0.865 -19.123 1.00 89.56 72 ASN A CA 1
ATOM 552 C C . ASN A 1 72 ? 5.882 1.832 -20.158 1.00 89.56 72 ASN A C 1
ATOM 554 O O . ASN A 1 72 ? 5.884 1.520 -21.351 1.00 89.56 72 ASN A O 1
ATOM 558 N N . GLN A 1 73 ? 6.346 3.008 -19.736 1.00 91.00 73 GLN A N 1
ATOM 559 C CA . GLN A 1 73 ? 7.128 3.899 -20.587 1.00 91.00 73 GLN A CA 1
ATOM 560 C C . GLN A 1 73 ? 8.496 3.278 -20.889 1.0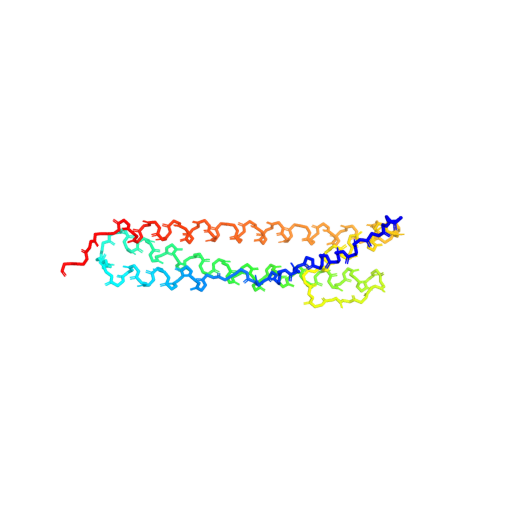0 91.00 73 GLN A C 1
ATOM 562 O O . GLN A 1 73 ? 8.847 3.137 -22.056 1.00 91.00 73 GLN A O 1
ATOM 567 N N . ALA A 1 74 ? 9.218 2.825 -19.862 1.00 88.75 74 ALA A N 1
ATOM 568 C CA . ALA A 1 74 ? 10.539 2.224 -20.016 1.00 88.75 74 ALA A CA 1
ATOM 569 C C . ALA A 1 74 ? 10.507 0.973 -20.905 1.00 88.75 74 ALA A C 1
ATOM 571 O O . ALA A 1 74 ? 11.368 0.802 -21.763 1.00 88.75 74 ALA A O 1
ATOM 572 N N . LEU A 1 75 ? 9.479 0.132 -20.751 1.00 89.50 75 LEU A N 1
ATOM 573 C CA . LEU A 1 75 ? 9.258 -1.032 -21.608 1.00 89.50 75 LEU A CA 1
ATOM 574 C C . LEU A 1 75 ? 9.053 -0.621 -23.070 1.00 89.50 75 LEU A C 1
ATOM 576 O O . LEU A 1 75 ? 9.734 -1.157 -23.938 1.00 89.50 75 LEU A O 1
ATOM 580 N N . ARG A 1 76 ? 8.189 0.368 -23.347 1.00 89.75 76 ARG A N 1
ATOM 581 C CA . ARG A 1 76 ? 7.977 0.880 -24.714 1.00 89.75 76 ARG A CA 1
ATOM 582 C C . ARG A 1 76 ? 9.260 1.413 -25.328 1.00 89.75 76 ARG A C 1
ATOM 584 O O . ARG A 1 76 ? 9.561 1.120 -26.480 1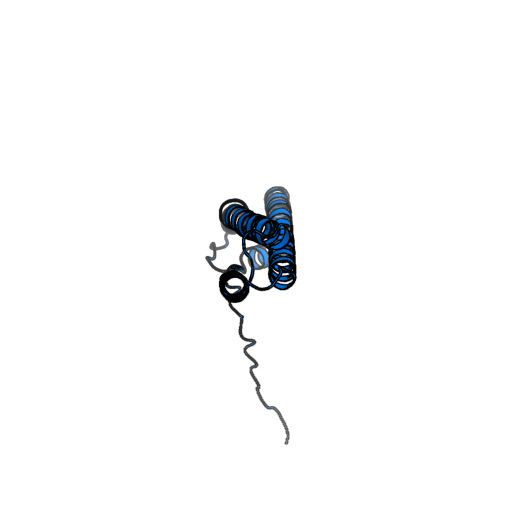.00 89.75 76 ARG A O 1
ATOM 591 N N . GLU A 1 77 ? 10.016 2.178 -24.553 1.00 90.06 77 GLU A N 1
ATOM 592 C CA . GLU A 1 77 ? 11.288 2.722 -25.000 1.00 90.06 77 GLU A CA 1
ATOM 593 C C . GLU A 1 77 ? 12.340 1.631 -25.242 1.00 90.06 77 GLU A C 1
ATOM 595 O O . GLU A 1 77 ? 13.177 1.802 -26.120 1.00 90.06 77 GLU A O 1
ATOM 600 N N . ALA A 1 78 ? 12.290 0.510 -24.519 1.00 87.31 78 ALA A N 1
ATOM 601 C CA . ALA A 1 78 ? 13.124 -0.675 -24.743 1.00 87.31 78 ALA A CA 1
ATOM 602 C C . ALA A 1 78 ? 12.580 -1.615 -25.845 1.00 87.31 78 ALA A C 1
ATOM 604 O O . ALA A 1 78 ? 13.026 -2.758 -25.967 1.00 87.31 78 ALA A O 1
ATOM 605 N N . GLY A 1 79 ? 11.567 -1.187 -26.611 1.00 87.81 79 GLY A N 1
ATOM 606 C CA . GLY A 1 79 ? 10.936 -1.996 -27.661 1.00 87.81 79 GLY A CA 1
ATOM 607 C C . GLY A 1 79 ? 10.102 -3.175 -27.142 1.00 87.81 79 GLY A C 1
ATOM 608 O O . GLY A 1 79 ? 9.734 -4.058 -27.914 1.00 87.81 79 GLY A O 1
ATOM 609 N N . GLN A 1 80 ? 9.798 -3.203 -25.845 1.00 85.50 80 GLN A N 1
ATOM 610 C CA . GLN A 1 80 ? 8.980 -4.225 -25.200 1.00 85.50 80 GLN A CA 1
ATOM 611 C C . GLN A 1 80 ? 7.509 -3.799 -25.154 1.00 85.50 80 GLN A C 1
ATOM 613 O O . GLN A 1 80 ? 7.176 -2.617 -25.028 1.00 85.50 80 GLN A O 1
ATOM 618 N N . GLN A 1 81 ? 6.600 -4.775 -25.200 1.00 82.75 81 GLN A N 1
ATOM 619 C CA . GLN A 1 81 ? 5.185 -4.498 -24.965 1.00 82.75 81 GLN A CA 1
ATOM 620 C C . GLN A 1 81 ? 4.924 -4.247 -23.469 1.00 82.75 81 GLN A C 1
ATOM 622 O O . GLN A 1 81 ? 5.353 -5.052 -22.635 1.00 82.75 81 GLN A O 1
ATOM 627 N N . PRO A 1 82 ? 4.193 -3.172 -23.113 1.00 79.00 82 PRO A N 1
ATOM 628 C CA . PRO A 1 82 ? 3.660 -2.987 -21.769 1.00 79.00 82 PRO A CA 1
ATOM 629 C C . PRO A 1 82 ? 2.865 -4.207 -21.321 1.00 79.00 82 PRO A C 1
ATOM 631 O O . PRO A 1 82 ? 2.074 -4.757 -22.088 1.00 79.00 82 PRO A O 1
ATOM 634 N N . ALA A 1 83 ? 3.035 -4.598 -20.065 1.00 65.94 83 ALA A N 1
ATOM 635 C CA . ALA A 1 83 ? 2.198 -5.612 -19.455 1.00 65.94 83 ALA A CA 1
ATOM 636 C C . ALA A 1 83 ? 1.298 -4.981 -18.397 1.00 65.94 83 ALA A C 1
ATOM 638 O O . ALA A 1 83 ? 1.608 -3.929 -17.851 1.00 65.94 83 ALA A O 1
ATOM 639 N N . PHE A 1 84 ? 0.159 -5.622 -18.155 1.00 58.25 84 PHE A N 1
ATOM 640 C CA . PHE A 1 84 ? -0.863 -5.141 -17.225 1.00 58.25 84 PHE A CA 1
ATOM 641 C C . PHE A 1 84 ? -0.753 -5.775 -15.825 1.00 58.25 84 PHE A C 1
ATOM 643 O O . PHE A 1 84 ? -1.587 -5.498 -14.966 1.00 58.25 84 PHE A O 1
ATOM 650 N N . LEU A 1 85 ? 0.218 -6.675 -15.607 1.00 52.00 85 LEU A N 1
ATOM 651 C CA . LEU A 1 85 ? 0.297 -7.532 -14.421 1.00 52.00 85 LEU A CA 1
ATOM 652 C C . LEU A 1 85 ? 1.721 -7.605 -13.847 1.00 52.00 85 LEU A C 1
ATOM 654 O O . LEU A 1 85 ? 2.607 -8.155 -14.513 1.00 52.00 85 LEU A O 1
ATOM 658 N N . THR A 1 86 ? 1.856 -7.092 -12.611 1.00 56.47 86 THR A N 1
ATOM 659 C CA . THR A 1 86 ? 2.786 -7.344 -11.466 1.00 56.47 86 THR A CA 1
ATOM 660 C C . THR A 1 86 ? 4.259 -7.707 -11.705 1.00 56.47 86 THR A C 1
ATOM 662 O O . THR A 1 86 ? 5.015 -7.906 -10.758 1.00 56.47 86 THR A O 1
ATOM 665 N N . SER A 1 87 ? 4.705 -7.774 -12.946 1.00 64.75 87 SER A N 1
ATOM 666 C CA . SER A 1 87 ? 6.014 -8.273 -13.377 1.00 64.75 87 SER A CA 1
ATOM 667 C C . SER A 1 87 ? 6.721 -7.280 -14.293 1.00 64.75 87 SER A C 1
ATOM 669 O O . SER A 1 87 ? 7.747 -7.611 -14.880 1.00 64.75 87 SER A O 1
ATOM 671 N N . GLU A 1 88 ? 6.189 -6.065 -14.440 1.00 74.44 88 GLU A N 1
ATOM 672 C CA . GLU A 1 88 ? 6.694 -5.063 -15.375 1.00 74.44 88 GLU A CA 1
ATOM 673 C C . GLU A 1 88 ? 8.126 -4.645 -15.020 1.00 74.44 88 GLU A C 1
ATOM 675 O O . GLU A 1 88 ? 8.962 -4.523 -15.912 1.00 74.44 88 GLU A O 1
ATOM 680 N N . ILE A 1 89 ? 8.438 -4.496 -13.725 1.00 73.69 89 ILE A N 1
ATOM 681 C CA . ILE A 1 89 ? 9.785 -4.113 -13.271 1.00 73.69 89 ILE A CA 1
ATOM 682 C C . ILE A 1 89 ? 10.782 -5.239 -13.552 1.00 73.69 89 ILE A C 1
ATOM 684 O O . ILE A 1 89 ? 11.829 -4.985 -14.133 1.00 73.69 89 ILE A O 1
ATOM 688 N N . ALA A 1 90 ? 10.438 -6.487 -13.223 1.00 79.94 90 ALA A N 1
ATOM 689 C CA . ALA A 1 90 ? 11.306 -7.634 -13.489 1.00 79.94 90 ALA A CA 1
ATOM 690 C C . ALA A 1 90 ? 11.532 -7.844 -14.997 1.00 79.94 90 ALA A C 1
ATOM 692 O O . ALA A 1 90 ? 12.644 -8.150 -15.424 1.00 79.94 90 ALA A O 1
ATOM 693 N N . ARG A 1 91 ? 10.495 -7.638 -15.822 1.00 78.19 91 ARG A N 1
ATOM 694 C CA . ARG A 1 91 ? 10.616 -7.682 -17.287 1.00 78.19 91 ARG A CA 1
ATOM 695 C C . ARG A 1 91 ? 11.509 -6.574 -17.820 1.00 78.19 91 ARG A C 1
ATOM 697 O O . ARG A 1 91 ? 12.323 -6.836 -18.699 1.00 78.19 91 ARG A O 1
ATOM 704 N N . LEU A 1 92 ? 11.370 -5.362 -17.290 1.00 82.56 92 LEU A N 1
ATOM 705 C CA . LEU A 1 92 ? 12.233 -4.249 -17.652 1.00 82.56 92 LEU A CA 1
ATOM 706 C C . LEU A 1 92 ? 13.685 -4.555 -17.275 1.00 82.56 92 LEU A C 1
ATOM 708 O O . LEU A 1 92 ? 14.562 -4.456 -18.122 1.00 82.56 92 LEU A O 1
ATOM 712 N N . GLU A 1 93 ? 13.946 -5.005 -16.049 1.00 82.25 93 GLU A N 1
ATOM 713 C CA . GLU A 1 93 ? 15.297 -5.368 -15.606 1.00 82.25 93 GLU A CA 1
ATOM 714 C C . GLU A 1 93 ? 15.906 -6.488 -16.466 1.00 82.25 93 GLU A C 1
ATOM 716 O O . GLU A 1 93 ? 17.063 -6.384 -16.876 1.00 82.25 93 GLU A O 1
ATOM 721 N N . ALA A 1 94 ? 15.121 -7.507 -16.826 1.00 85.19 94 ALA A N 1
ATOM 722 C CA . ALA A 1 94 ? 15.560 -8.572 -17.726 1.00 85.19 94 ALA A CA 1
ATOM 723 C C . ALA A 1 94 ? 15.849 -8.075 -19.154 1.00 85.19 94 ALA A C 1
ATOM 725 O O . ALA A 1 94 ? 16.815 -8.531 -19.768 1.00 85.19 94 ALA A O 1
ATOM 726 N N . ALA A 1 95 ? 15.043 -7.149 -19.683 1.00 83.00 95 ALA A N 1
ATOM 727 C CA . ALA A 1 95 ? 15.265 -6.549 -21.000 1.00 83.00 95 ALA A CA 1
ATOM 728 C C . ALA A 1 95 ? 16.548 -5.702 -21.025 1.00 83.00 95 ALA A C 1
ATOM 730 O O . ALA A 1 95 ? 17.329 -5.778 -21.973 1.00 83.00 95 ALA A O 1
ATOM 731 N N . LEU A 1 96 ? 16.814 -4.947 -19.957 1.00 84.81 96 LEU A N 1
ATOM 732 C CA . LEU A 1 96 ? 18.012 -4.112 -19.847 1.00 84.81 96 LEU A CA 1
ATOM 733 C C . LEU A 1 96 ? 19.288 -4.919 -19.627 1.00 84.81 96 LEU A C 1
ATOM 735 O O . LEU A 1 96 ? 20.343 -4.536 -20.125 1.00 84.81 96 LEU A O 1
ATOM 739 N N . ALA A 1 97 ? 19.201 -6.057 -18.935 1.00 86.69 97 ALA A N 1
ATOM 740 C CA . ALA A 1 97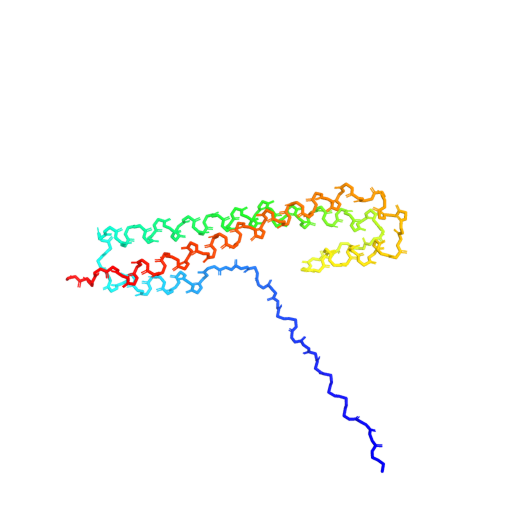 ? 20.329 -6.975 -18.802 1.00 86.69 97 ALA A CA 1
ATOM 741 C C . ALA A 1 97 ? 20.792 -7.533 -20.162 1.00 86.69 97 ALA A C 1
ATOM 743 O O . ALA A 1 97 ? 21.967 -7.852 -20.327 1.00 86.69 97 ALA A O 1
ATOM 744 N N . GLN A 1 98 ? 19.883 -7.631 -21.137 1.00 85.44 98 GLN A N 1
ATOM 745 C CA . GLN A 1 98 ? 20.175 -8.123 -22.486 1.00 85.44 98 GLN A CA 1
ATOM 746 C C . GLN A 1 98 ? 20.690 -7.024 -23.430 1.00 85.44 98 GLN A C 1
ATOM 748 O O . GLN A 1 98 ? 21.366 -7.344 -24.404 1.00 85.44 98 GLN A O 1
ATOM 753 N N . ASN A 1 99 ? 20.423 -5.743 -23.137 1.00 85.31 99 ASN A N 1
ATOM 754 C CA . ASN A 1 99 ? 20.818 -4.599 -23.966 1.00 85.31 99 ASN A CA 1
ATOM 755 C C . ASN A 1 99 ? 21.488 -3.486 -23.131 1.00 85.31 99 ASN A C 1
ATOM 757 O O . ASN A 1 99 ? 20.818 -2.555 -22.675 1.00 85.31 99 ASN A O 1
ATOM 761 N N . PRO A 1 100 ? 22.828 -3.506 -22.981 1.00 82.75 100 PRO A N 1
ATOM 762 C CA . PRO A 1 100 ? 23.565 -2.517 -22.185 1.00 82.75 100 PRO A CA 1
ATOM 763 C C . PRO A 1 100 ? 23.395 -1.065 -22.664 1.00 82.75 100 PRO A C 1
ATOM 765 O O . PRO A 1 100 ? 23.419 -0.137 -21.857 1.00 82.75 100 PRO A O 1
ATOM 768 N N . ALA A 1 101 ? 23.187 -0.861 -23.970 1.00 85.94 101 ALA A N 1
ATOM 769 C CA . ALA A 1 101 ? 22.919 0.459 -24.541 1.00 85.94 101 ALA A CA 1
ATOM 770 C C . ALA A 1 101 ? 21.577 1.038 -24.052 1.00 85.94 101 ALA A C 1
ATOM 772 O O . ALA A 1 101 ? 21.497 2.217 -23.702 1.00 85.94 101 ALA A O 1
ATOM 773 N N . ASP A 1 102 ? 20.541 0.199 -23.952 1.00 85.94 102 ASP A N 1
ATOM 774 C CA . ASP A 1 102 ? 19.257 0.593 -23.372 1.00 85.94 102 ASP A CA 1
ATOM 775 C C . ASP A 1 102 ? 19.369 0.807 -21.865 1.00 85.94 102 ASP A C 1
ATOM 777 O O . ASP A 1 102 ? 18.769 1.745 -21.344 1.00 85.94 102 ASP A O 1
ATOM 781 N N . ALA A 1 103 ? 20.184 0.009 -21.167 1.00 84.75 103 ALA A N 1
ATOM 782 C CA . ALA A 1 103 ? 20.428 0.192 -19.737 1.00 84.75 103 ALA A CA 1
ATOM 783 C C . ALA A 1 103 ? 20.997 1.583 -19.426 1.00 84.75 103 ALA A C 1
ATOM 785 O O . ALA A 1 103 ? 20.562 2.227 -18.472 1.00 84.75 103 ALA A O 1
ATOM 786 N N . GLN A 1 104 ? 21.924 2.080 -20.251 1.00 87.44 104 GLN A N 1
ATOM 787 C CA . GLN A 1 104 ? 22.502 3.409 -20.068 1.00 87.44 104 GLN A CA 1
ATOM 788 C C . GLN A 1 104 ? 21.511 4.528 -20.414 1.00 87.44 104 GLN A C 1
ATOM 790 O O . GLN A 1 104 ? 21.406 5.508 -19.677 1.00 87.44 104 GLN A O 1
ATOM 795 N N . ARG A 1 105 ? 20.741 4.368 -21.497 1.00 91.62 105 ARG A N 1
ATOM 796 C CA . ARG A 1 105 ? 19.730 5.345 -21.929 1.00 91.62 105 ARG A CA 1
ATOM 797 C C . ARG A 1 105 ? 18.555 5.453 -20.952 1.00 91.62 105 ARG A C 1
ATOM 799 O O . ARG A 1 105 ? 18.071 6.552 -20.699 1.00 91.62 105 ARG A O 1
ATOM 806 N N . LEU A 1 106 ? 18.112 4.327 -20.395 1.00 90.88 106 LEU A N 1
ATOM 807 C CA . LEU A 1 106 ? 16.947 4.230 -19.509 1.00 90.88 106 LEU A CA 1
ATOM 808 C C . LEU A 1 106 ? 17.299 4.332 -18.020 1.00 90.88 106 LEU A C 1
ATOM 810 O O . LEU A 1 106 ? 16.400 4.296 -17.178 1.00 90.88 106 LEU A O 1
ATOM 814 N N . ALA A 1 107 ? 18.578 4.512 -17.676 1.00 88.50 107 ALA A N 1
ATOM 815 C CA . ALA A 1 107 ? 19.037 4.642 -16.294 1.00 88.50 107 ALA A CA 1
ATOM 816 C C . ALA A 1 107 ? 18.280 5.711 -15.472 1.00 88.50 107 ALA A C 1
ATOM 818 O O . ALA A 1 107 ? 17.908 5.401 -14.336 1.00 88.50 107 ALA A O 1
ATOM 819 N N . PRO A 1 108 ? 17.981 6.923 -15.996 1.00 91.25 108 PRO A N 1
ATOM 820 C CA . PRO A 1 108 ? 17.217 7.922 -15.242 1.00 91.25 108 PRO A CA 1
ATOM 821 C C . PRO A 1 108 ? 15.796 7.451 -14.913 1.00 91.25 108 PRO A C 1
ATOM 823 O O . PRO A 1 108 ? 15.330 7.608 -13.786 1.00 91.25 108 PRO A O 1
ATOM 826 N N . LEU A 1 109 ? 15.133 6.809 -15.878 1.00 89.50 109 LEU A N 1
ATOM 827 C CA . LEU A 1 109 ? 13.778 6.295 -15.713 1.00 89.50 109 LEU A CA 1
ATOM 828 C C . LEU A 1 109 ? 13.750 5.117 -14.727 1.00 89.50 109 LEU A C 1
ATOM 830 O O . LEU A 1 109 ? 12.861 5.039 -13.881 1.00 89.50 109 LEU A O 1
ATOM 834 N N . LEU A 1 110 ? 14.767 4.245 -14.758 1.00 86.75 110 LEU A N 1
ATOM 835 C CA . LEU A 1 110 ? 14.931 3.181 -13.762 1.00 86.75 110 LEU A CA 1
ATOM 836 C C . LEU A 1 110 ? 15.124 3.720 -12.349 1.00 86.75 110 LEU A C 1
ATOM 838 O O . LEU A 1 110 ? 14.569 3.165 -11.399 1.00 86.75 110 LEU A O 1
ATOM 842 N N . ALA A 1 111 ? 15.927 4.774 -12.202 1.00 89.75 111 ALA A N 1
ATOM 843 C CA . ALA A 1 111 ? 16.140 5.412 -10.913 1.00 89.75 111 ALA A CA 1
ATOM 844 C C . ALA A 1 111 ? 14.818 5.962 -10.359 1.00 89.75 111 ALA A C 1
ATOM 846 O O . ALA A 1 111 ? 14.491 5.712 -9.199 1.00 89.75 111 ALA A O 1
ATOM 847 N N . GLU A 1 112 ? 14.013 6.620 -11.197 1.00 91.56 112 GLU A N 1
ATOM 848 C CA . GLU A 1 112 ? 12.702 7.135 -10.795 1.00 91.56 112 GLU A CA 1
ATOM 849 C C . GLU A 1 112 ? 11.717 6.017 -10.420 1.00 91.56 112 GLU A C 1
ATOM 851 O O . GLU A 1 112 ? 11.040 6.113 -9.391 1.00 91.56 112 GLU A O 1
ATOM 856 N N . ILE A 1 113 ? 11.670 4.925 -11.195 1.00 89.50 113 ILE A N 1
ATOM 857 C CA . ILE A 1 113 ? 10.855 3.739 -10.880 1.00 89.50 113 ILE A CA 1
ATOM 858 C C . ILE A 1 113 ? 11.237 3.188 -9.505 1.00 89.50 113 ILE A C 1
ATOM 860 O O . ILE A 1 113 ? 10.359 2.946 -8.677 1.00 89.50 113 ILE A O 1
ATOM 864 N N . ARG A 1 114 ? 12.538 3.025 -9.233 1.00 87.12 114 ARG A N 1
ATOM 865 C CA . ARG A 1 114 ? 13.039 2.483 -7.960 1.00 87.12 114 ARG A CA 1
ATOM 866 C C . ARG A 1 114 ? 12.719 3.389 -6.777 1.00 87.12 114 ARG A C 1
ATOM 868 O O . ARG A 1 114 ? 12.248 2.889 -5.761 1.00 87.12 114 ARG A O 1
ATOM 875 N N . ILE A 1 115 ? 12.921 4.699 -6.916 1.00 91.75 115 ILE A N 1
ATOM 876 C CA . ILE A 1 115 ? 12.581 5.681 -5.875 1.00 91.75 115 ILE A CA 1
ATOM 877 C C . ILE A 1 115 ? 11.078 5.649 -5.586 1.00 91.75 115 ILE A C 1
ATOM 879 O O . ILE A 1 115 ? 10.669 5.548 -4.430 1.00 91.75 115 ILE A O 1
ATOM 883 N N . THR A 1 116 ? 10.249 5.680 -6.631 1.00 89.69 116 THR A N 1
ATOM 884 C CA . THR A 1 116 ? 8.787 5.676 -6.479 1.00 89.69 116 THR A CA 1
ATOM 885 C C . THR A 1 116 ? 8.301 4.367 -5.856 1.00 89.69 116 THR A C 1
ATOM 887 O O . THR A 1 116 ? 7.452 4.390 -4.966 1.00 89.69 116 THR A O 1
ATOM 890 N N . LYS A 1 117 ? 8.870 3.226 -6.268 1.00 87.81 117 LYS A N 1
ATOM 891 C CA . LYS A 1 117 ? 8.551 1.919 -5.686 1.00 87.81 117 LYS A CA 1
ATOM 892 C C . LYS A 1 117 ? 8.952 1.849 -4.214 1.00 87.81 117 LYS A C 1
ATOM 894 O O . LYS A 1 117 ? 8.155 1.405 -3.401 1.00 87.81 117 LYS A O 1
ATOM 899 N N . ALA A 1 118 ? 10.144 2.322 -3.857 1.00 88.19 118 ALA A N 1
ATOM 900 C CA . ALA A 1 118 ? 10.585 2.348 -2.466 1.00 88.19 118 ALA A CA 1
ATOM 901 C C . ALA A 1 118 ? 9.657 3.206 -1.587 1.00 88.19 118 ALA A C 1
ATOM 903 O O . ALA A 1 118 ? 9.340 2.813 -0.467 1.00 88.19 118 ALA A O 1
ATOM 904 N N . ALA A 1 119 ? 9.176 4.343 -2.104 1.00 90.25 119 ALA A N 1
ATOM 905 C CA . ALA A 1 119 ? 8.195 5.174 -1.408 1.00 90.25 119 ALA A CA 1
ATOM 906 C C . ALA A 1 119 ? 6.841 4.461 -1.231 1.00 90.25 119 ALA A C 1
ATOM 908 O O . ALA A 1 119 ? 6.251 4.544 -0.155 1.00 90.25 119 ALA A O 1
ATOM 909 N N . TYR A 1 120 ? 6.368 3.738 -2.254 1.00 90.19 120 TYR A N 1
ATOM 910 C CA . TYR A 1 120 ? 5.168 2.901 -2.151 1.00 90.19 120 TYR A CA 1
ATOM 911 C C . TYR A 1 120 ? 5.337 1.804 -1.092 1.00 90.19 120 TYR A C 1
ATOM 913 O O . TYR A 1 120 ? 4.536 1.737 -0.166 1.00 90.19 120 TYR A O 1
ATOM 921 N N . ASP A 1 121 ? 6.412 1.012 -1.174 1.00 88.44 121 ASP A N 1
ATOM 922 C CA . ASP A 1 121 ? 6.680 -0.094 -0.246 1.00 88.44 121 ASP A CA 1
ATOM 923 C C . ASP A 1 121 ? 6.787 0.400 1.215 1.00 88.44 121 ASP A C 1
ATOM 925 O O . ASP A 1 121 ? 6.399 -0.300 2.151 1.00 88.44 121 ASP A O 1
ATOM 929 N N . ALA A 1 122 ? 7.321 1.610 1.428 1.00 90.50 122 ALA A N 1
ATOM 930 C CA . ALA A 1 122 ? 7.408 2.226 2.750 1.00 90.50 122 ALA A CA 1
ATOM 931 C C . ALA A 1 122 ? 6.029 2.612 3.311 1.00 90.50 122 ALA A C 1
ATOM 933 O O . ALA A 1 122 ? 5.760 2.365 4.489 1.00 90.50 122 ALA A O 1
ATOM 934 N N . LEU A 1 123 ? 5.152 3.193 2.484 1.00 90.75 123 LEU A N 1
ATOM 935 C CA . LEU A 1 123 ? 3.790 3.546 2.896 1.00 90.75 123 LEU A CA 1
ATOM 936 C C . LEU A 1 123 ? 2.915 2.311 3.114 1.00 90.75 123 LEU A C 1
ATOM 938 O O . LEU A 1 123 ? 2.182 2.276 4.098 1.00 90.75 123 LEU A O 1
ATOM 942 N N . ASP A 1 124 ? 3.026 1.293 2.260 1.00 89.81 124 ASP A N 1
ATOM 943 C CA . ASP A 1 124 ? 2.323 0.014 2.421 1.00 89.81 124 ASP A CA 1
ATOM 944 C C . ASP A 1 124 ? 2.678 -0.645 3.766 1.00 89.81 124 ASP A C 1
ATOM 946 O O . ASP A 1 124 ? 1.806 -0.998 4.567 1.00 89.81 124 ASP A O 1
ATOM 950 N N . ARG A 1 125 ? 3.978 -0.694 4.089 1.00 90.94 125 ARG A N 1
ATOM 951 C CA . ARG A 1 125 ? 4.461 -1.224 5.370 1.00 90.94 125 ARG A CA 1
ATOM 952 C C . ARG A 1 125 ? 3.973 -0.409 6.568 1.00 90.94 125 ARG A C 1
ATOM 954 O O . ARG A 1 125 ? 3.445 -0.999 7.507 1.00 90.94 125 ARG A O 1
ATOM 961 N N . SER A 1 126 ? 4.116 0.919 6.525 1.00 92.12 126 SER A N 1
ATOM 962 C CA . SER A 1 126 ? 3.632 1.822 7.585 1.00 92.12 126 SER A CA 1
ATOM 963 C C . SER A 1 126 ? 2.129 1.660 7.812 1.00 92.12 126 SER A C 1
ATOM 965 O O . SER A 1 126 ? 1.676 1.552 8.950 1.00 92.12 126 SER A O 1
ATOM 967 N N . SER A 1 127 ? 1.347 1.588 6.733 1.00 94.06 127 SER A N 1
ATOM 968 C CA . SER A 1 127 ? -0.106 1.407 6.805 1.00 94.06 127 SER A CA 1
ATOM 969 C C . SER A 1 127 ? -0.454 0.067 7.456 1.00 94.06 127 SER A C 1
ATOM 971 O O . SER A 1 127 ? -1.293 0.007 8.353 1.00 94.06 127 SER A O 1
ATOM 973 N N . SER A 1 128 ? 0.254 -1.000 7.079 1.00 93.94 128 SER A N 1
ATOM 974 C CA . SER A 1 128 ? 0.080 -2.339 7.654 1.00 93.94 128 SER A CA 1
ATOM 975 C C . SER A 1 128 ? 0.449 -2.408 9.139 1.00 93.94 128 SER A C 1
ATOM 977 O O . SER A 1 128 ? -0.178 -3.129 9.916 1.00 93.94 128 SER A O 1
ATOM 979 N N . GLU A 1 129 ? 1.497 -1.697 9.556 1.00 95.00 129 GLU A N 1
ATOM 980 C CA . GLU A 1 129 ? 1.898 -1.574 10.964 1.00 95.00 129 GLU A CA 1
ATOM 981 C C . GLU A 1 129 ? 0.832 -0.834 11.771 1.00 95.00 129 GLU A C 1
ATOM 983 O O . GLU A 1 129 ? 0.375 -1.338 12.797 1.00 95.00 129 GLU A O 1
ATOM 988 N N . ARG A 1 130 ? 0.340 0.292 11.250 1.00 95.31 130 ARG A N 1
ATOM 989 C CA . ARG A 1 130 ? -0.743 1.058 11.872 1.00 95.31 130 ARG A CA 1
ATOM 990 C C . ARG A 1 130 ? -2.037 0.262 11.981 1.00 95.31 130 ARG A C 1
ATOM 992 O O . ARG A 1 130 ? -2.682 0.302 13.022 1.00 95.31 130 ARG A O 1
ATOM 999 N N . MET A 1 131 ? -2.416 -0.502 10.960 1.00 97.00 131 MET A N 1
ATOM 1000 C CA . MET A 1 131 ? -3.611 -1.345 11.047 1.00 97.00 131 MET A CA 1
ATOM 1001 C C . MET A 1 131 ? -3.471 -2.415 12.145 1.00 97.00 131 MET A C 1
ATOM 1003 O O . MET A 1 131 ? -4.409 -2.664 12.905 1.00 97.00 131 MET A O 1
ATOM 1007 N N . ARG A 1 132 ? -2.275 -3.000 12.301 1.00 96.44 132 ARG A N 1
ATOM 1008 C CA . ARG A 1 132 ? -1.983 -3.928 13.406 1.00 96.44 132 ARG A CA 1
ATOM 1009 C C . ARG A 1 132 ? -2.061 -3.249 14.774 1.00 96.44 132 ARG A C 1
ATOM 1011 O O . ARG A 1 132 ? -2.645 -3.816 15.695 1.00 96.44 132 ARG A O 1
ATOM 1018 N N . GLU A 1 133 ? -1.524 -2.041 14.911 1.00 97.31 133 GLU A N 1
ATOM 1019 C CA . GLU A 1 133 ? -1.635 -1.251 16.143 1.00 97.31 133 GLU A CA 1
ATOM 1020 C C . GLU A 1 133 ? -3.089 -0.877 16.458 1.00 97.31 133 GLU A C 1
ATOM 1022 O O . GLU A 1 133 ? -3.523 -1.007 17.602 1.00 97.31 133 GLU A O 1
ATOM 1027 N N . ALA A 1 134 ? -3.871 -0.489 15.446 1.00 97.94 134 ALA A N 1
ATOM 1028 C CA . ALA A 1 134 ? -5.296 -0.205 15.580 1.00 97.94 134 ALA A CA 1
ATOM 1029 C C . ALA A 1 134 ? -6.056 -1.412 16.144 1.00 97.94 134 ALA A C 1
ATOM 1031 O O . ALA A 1 134 ? -6.840 -1.272 17.085 1.00 97.94 134 ALA A O 1
ATOM 1032 N N . LEU A 1 135 ? -5.788 -2.607 15.606 1.00 97.88 135 LEU A N 1
ATOM 1033 C CA . LEU A 1 135 ? -6.365 -3.859 16.093 1.00 97.88 135 LEU A CA 1
ATOM 1034 C C . LEU A 1 135 ? -5.980 -4.140 17.551 1.00 97.88 135 LEU A C 1
ATOM 1036 O O . LEU A 1 135 ? -6.854 -4.419 18.369 1.00 97.88 135 LEU A O 1
ATOM 1040 N N . ALA A 1 136 ? -4.705 -3.994 17.909 1.00 97.75 136 ALA A N 1
ATOM 1041 C CA . ALA A 1 136 ? -4.262 -4.192 19.289 1.00 97.75 136 ALA A CA 1
ATOM 1042 C C . ALA A 1 136 ? -4.930 -3.200 20.264 1.00 97.75 136 ALA A C 1
ATOM 1044 O O . ALA A 1 136 ? -5.329 -3.573 21.369 1.00 97.75 136 ALA A O 1
ATOM 1045 N N . MET A 1 137 ? -5.106 -1.941 19.852 1.00 97.69 137 MET A N 1
ATOM 1046 C CA . MET A 1 137 ? -5.753 -0.919 20.678 1.00 97.69 137 MET A CA 1
ATOM 1047 C C . MET A 1 137 ? -7.246 -1.190 20.893 1.00 97.69 137 MET A C 1
ATOM 1049 O O . MET A 1 137 ? -7.726 -1.034 22.017 1.00 97.69 137 MET A O 1
ATOM 1053 N N . ILE A 1 138 ? -7.987 -1.616 19.861 1.00 97.56 138 ILE A N 1
ATOM 1054 C CA . ILE A 1 138 ? -9.413 -1.941 20.028 1.00 97.56 138 ILE A CA 1
ATOM 1055 C C . ILE A 1 138 ? -9.607 -3.223 20.851 1.00 97.56 138 ILE A C 1
ATOM 1057 O O . ILE A 1 138 ? -10.565 -3.320 21.615 1.00 97.56 138 ILE A O 1
ATOM 1061 N N . GLU A 1 139 ? -8.681 -4.184 20.779 1.00 96.31 139 GLU A N 1
ATOM 1062 C CA . GLU A 1 139 ? -8.684 -5.371 21.648 1.00 96.31 139 GLU A CA 1
ATOM 1063 C C . GLU A 1 139 ? -8.460 -5.014 23.121 1.00 96.31 139 GLU A C 1
ATOM 1065 O O . GLU A 1 139 ? -9.101 -5.596 24.001 1.00 96.31 139 GLU A O 1
ATOM 1070 N N . ALA A 1 140 ? -7.597 -4.029 23.384 1.00 96.69 140 ALA A N 1
ATOM 1071 C CA . ALA A 1 140 ? -7.309 -3.516 24.720 1.00 96.69 140 ALA A CA 1
ATOM 1072 C C . ALA A 1 140 ? -8.391 -2.568 25.269 1.00 96.69 140 ALA A C 1
ATOM 1074 O O . ALA A 1 140 ? -8.340 -2.197 26.445 1.00 96.69 140 ALA A O 1
ATOM 1075 N N . ALA A 1 141 ? -9.367 -2.161 24.451 1.00 96.94 141 ALA A N 1
ATOM 1076 C CA . ALA A 1 141 ? -10.457 -1.315 24.910 1.00 96.94 141 ALA A CA 1
ATOM 1077 C C . ALA A 1 141 ? -11.305 -2.038 25.982 1.00 96.94 141 ALA A C 1
ATOM 1079 O O . ALA A 1 141 ? -11.481 -3.265 25.940 1.00 96.94 141 ALA A O 1
ATOM 1080 N N . PRO A 1 142 ? -11.854 -1.305 26.964 1.00 95.56 142 PRO A N 1
ATOM 1081 C CA . PRO A 1 142 ? -12.727 -1.898 27.964 1.00 95.56 142 PRO A CA 1
ATOM 1082 C C . PRO A 1 142 ? -13.976 -2.521 27.314 1.00 95.56 142 PRO A C 1
ATOM 1084 O O . PRO A 1 142 ? -14.426 -2.061 26.258 1.00 95.56 142 PRO A O 1
ATOM 1087 N N . PRO A 1 143 ? -14.535 -3.591 27.909 1.00 94.62 143 PRO A N 1
ATOM 1088 C CA . PRO A 1 143 ? -15.773 -4.184 27.425 1.00 94.62 143 PRO A CA 1
ATOM 1089 C C . PRO A 1 143 ? -16.920 -3.179 27.536 1.00 94.62 143 PRO A C 1
ATOM 1091 O O . PRO A 1 143 ? -16.941 -2.327 28.428 1.00 94.62 143 PRO A O 1
ATOM 1094 N N . ARG A 1 144 ? -17.879 -3.292 26.619 1.00 88.06 144 ARG A N 1
ATOM 1095 C CA . ARG A 1 144 ? -19.093 -2.474 26.633 1.00 88.06 144 ARG A CA 1
ATOM 1096 C C . ARG A 1 144 ? -19.880 -2.756 27.924 1.00 88.06 144 ARG A C 1
ATOM 1098 O O . ARG A 1 144 ? -20.091 -3.923 28.251 1.00 88.06 144 ARG A O 1
ATOM 1105 N N . ARG A 1 145 ? -20.240 -1.702 28.665 1.00 74.06 145 ARG A N 1
ATOM 1106 C CA . ARG A 1 145 ? -21.123 -1.794 29.841 1.00 74.06 145 ARG A CA 1
ATOM 1107 C C . ARG A 1 145 ? -22.579 -1.940 29.428 1.00 74.06 145 ARG A C 1
ATOM 1109 O O . ARG A 1 145 ? -22.940 -1.347 28.387 1.00 74.06 145 ARG A O 1
#

pLDDT: mean 83.44, std 17.66, range [36.25, 97.94]

Sequence (145 aa):
MRILLAVLMSLAAVPALAHDFVAEIARFNQIAAARDLTSQQAVQARILSERAQAELEQAETRLLLRVRSLTNQALREAGQQPAFLTSEIARLEAALAQNPADAQRLAPLLAEIRITKAAYDALDRSSSERMREALAMIEAAPPRR